Protein 5NSA (pdb70)

InterPro domains:
  IPR002157 Cobalamin (vitamin B12)-binding protein [PF01122] (4-323)
  IPR002157 Cobalamin (vitamin B12)-binding protein [PS00468] (192-205)
  IPR008930 Terpenoid cyclases/protein prenyltransferase alpha-alpha toroid [SSF48239] (93-279)
  IPR051588 Eukaryotic Cobalamin Transport [PTHR10559] (3-427)

Radius of gyration: 13.6 Å; Cα contacts (8 Å, |Δi|>4): 214; chains: 1; bounding box: 31×32×43 Å

Secondary structure (DSSP, 8-state):
----S-SEEEEEEEE-SSSS-EEEEEEEETT--HHHHHHHHHHHSS--EEEE--TTS-EEEEETTEE--TTEEEEEEETTTEE-SS-TTT--PPTT-EEEEEEEE-

Solvent-accessible surface area: 6621 Å² total; per-residue (Å²): 157,132,100,129,106,94,92,88,12,40,0,24,0,25,0,100,50,38,178,110,82,21,148,96,78,2,53,8,127,58,50,9,13,0,32,54,0,0,109,68,1,99,132,112,49,62,7,52,32,107,51,115,101,59,194,113,27,43,116,9,24,11,0,70,66,91,61,30,42,160,131,52,61,9,32,21,2,90,89,98,105,41,58,23,175,93,36,2,32,73,41,137,7,102,60,64,14,30,0,19,0,70,41,42,83,164

Nearest PDB structures (foldseek):
  7qbf-assembly1_A  TM=9.680E-01  e=1.603E-18  Homo sapiens
  5nrp-assembly1_A  TM=9.452E-01  e=7.374E-19  Homo sapiens
  7qbd-assembly1_A  TM=9.513E-01  e=6.065E-18  Homo sapiens
  7qbg-assembly1_A  TM=9.571E-01  e=1.116E-17  Homo sapiens
  7qbg-assembly2_C  TM=9.425E-01  e=1.838E-17  Homo sapiens

GO terms:
  GO:0005576 extracellular region (C, IDA)
  GO:0031419 cobalamin binding (F, IDA)
  GO:0015889 cobalamin transport (P, IDA)
  GO:0005576 extracellular region (C, EXP)
  GO:0005515 protein binding (F, IPI)
  G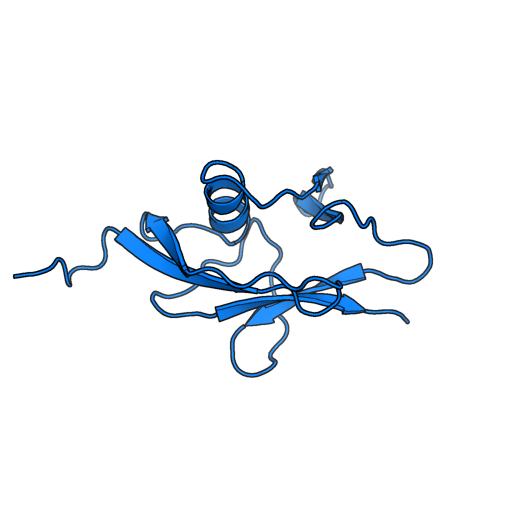O:0005576 extracellular region (C, TAS)
  GO:0015889 cobalamin transport (P, TAS)
  GO:0140355 cargo receptor ligand activity (F, EXP)
  GO:0043202 lysosomal lumen (C, TAS)
  GO:0005886 plasma membrane (C, TAS)

CATH classification: 2.170.130.30

Sequence (106 aa):
DHMMQTQQEIISVTLQVLSLLLPPYRQQSISVLAGSTVEDVLKKAHEELGGFTYETQASLSGPYLTSVMMGKAAGEREFWQLLRDPNNTPLLQGIADYRPKDGETIELRLVSSW

Structure (mmCIF, N/CA/C/O backbone):
data_5NSA
#
_entry.id   5NSA
#
_cell.length_a   61.721
_cell.length_b   62.298
_cell.length_c   33.762
_cell.angle_alpha   90.00
_cell.angle_beta   90.00
_cell.angle_gamma   90.00
#
_symmetry.space_group_name_H-M   'P 21 21 2'
#
loop_
_entity.id
_entity.type
_entity.pdbx_description
1 polymer Transcobalamin-2
2 non-polymer COBALAMIN
3 non-polymer 1-ethynyl-2,4-difluorobenzene
4 non-polymer 'CALCIUM ION'
5 water water
#
loop_
_atom_site.group_PDB
_atom_site.id
_atom_site.type_symbol
_atom_site.label_atom_id
_atom_site.label_alt_id
_atom_site.label_comp_id
_atom_site.label_asym_id
_atom_site.label_entity_id
_atom_site.label_seq_id
_atom_site.pdbx_PDB_ins_code
_atom_site.Cartn_x
_atom_site.Cartn_y
_atom_site.Cartn_z
_atom_site.occupancy
_atom_site.B_iso_or_equiv
_atom_site.auth_seq_id
_atom_site.auth_comp_id
_atom_site.auth_asym_id
_atom_site.auth_atom_id
_atom_site.pdbx_PDB_model_num
ATOM 1 N N . ASP A 1 3 ? 16.728 21.808 5.992 1.00 29.40 304 ASP A N 1
ATOM 2 C CA . ASP A 1 3 ? 16.018 22.899 5.322 1.00 30.46 304 ASP A CA 1
ATOM 3 C C . ASP A 1 3 ? 15.777 22.591 3.843 1.00 27.50 304 ASP A C 1
ATOM 4 O O . ASP A 1 3 ? 14.930 23.231 3.204 1.00 27.88 304 ASP A O 1
ATOM 7 N N . HIS A 1 4 ? 16.553 21.671 3.277 1.00 24.25 305 HIS A N 1
ATOM 8 C CA . HIS A 1 4 ? 16.348 21.279 1.907 1.00 21.62 305 HIS A CA 1
ATOM 9 C C . HIS A 1 4 ? 15.119 20.359 1.726 1.00 21.70 305 HIS A C 1
ATOM 10 O O . HIS A 1 4 ? 14.650 19.689 2.648 1.00 22.47 305 HIS A O 1
ATOM 22 N N A MET A 1 5 ? 14.579 20.365 0.508 0.75 21.36 306 MET A N 1
ATOM 23 N N B MET A 1 5 ? 14.646 20.290 0.487 0.25 22.40 306 MET A N 1
ATOM 24 C CA A MET A 1 5 ? 13.453 19.520 0.162 0.75 20.44 306 MET A CA 1
ATOM 25 C CA B MET A 1 5 ? 13.449 19.533 0.165 0.25 22.60 306 MET A CA 1
ATOM 26 C C A MET A 1 5 ? 13.897 18.081 0.333 0.75 20.76 306 MET A C 1
ATOM 27 C C B MET A 1 5 ? 13.790 18.052 0.223 0.25 22.83 306 MET A C 1
ATOM 28 O O A MET A 1 5 ? 14.886 17.655 -0.269 0.75 19.41 306 MET A O 1
ATOM 29 O O B MET A 1 5 ? 14.603 17.565 -0.569 0.25 23.53 306 MET A O 1
ATOM 56 N N . GLN A 1 6 ? 13.149 17.341 1.140 1.00 21.85 307 GLN A N 1
ATOM 57 C CA . GLN A 1 6 ? 13.421 15.929 1.344 1.00 20.96 307 GLN A CA 1
ATOM 58 C C . GLN A 1 6 ? 12.191 15.086 1.030 1.00 23.42 307 GLN A C 1
ATOM 59 O O . GLN A 1 6 ? 12.214 13.879 1.215 1.00 25.22 307 GLN A O 1
ATOM 74 N N . THR A 1 7 ? 11.136 15.725 0.535 1.00 23.18 308 THR A N 1
ATOM 75 C CA . THR A 1 7 ? 9.881 15.068 0.209 1.00 24.25 308 THR A CA 1
ATOM 76 C C . THR A 1 7 ? 9.833 14.620 -1.249 1.00 24.59 308 THR A C 1
ATOM 77 O O . THR A 1 7 ? 8.816 14.076 -1.700 1.00 23.69 308 THR A O 1
ATOM 88 N N A GLN A 1 8 ? 10.945 14.768 -1.929 1.00 23.34 309 GLN A N 1
ATOM 89 N N B GLN A 1 8 ? 11.045 14.768 -1.929 0.00 25.79 309 GLN A N 1
ATOM 90 C CA A GLN A 1 8 ? 11.115 14.196 -3.247 1.00 25.07 309 GLN A CA 1
ATOM 91 C CA B GLN A 1 8 ? 11.215 14.196 -3.247 0.00 26.52 309 GLN A CA 1
ATOM 92 C C A GLN A 1 8 ? 10.183 14.609 -4.386 1.00 22.77 309 GLN A C 1
ATOM 93 C C B GLN A 1 8 ? 10.283 14.609 -4.386 0.00 23.88 309 GLN A C 1
ATOM 94 O O A GLN A 1 8 ? 9.981 13.849 -5.307 1.00 24.20 309 GLN A O 1
ATOM 95 O O B GLN A 1 8 ? 10.081 13.849 -5.307 0.00 24.09 309 GLN A O 1
ATOM 122 N N . GLU A 1 9 ? 9.618 15.808 -4.323 1.00 20.86 310 GLU A N 1
ATOM 123 C CA . GLU A 1 9 ? 8.907 16.337 -5.493 1.00 18.78 310 GLU A CA 1
ATOM 124 C C . GLU A 1 9 ? 9.846 16.543 -6.668 1.00 16.79 310 GLU A C 1
ATOM 125 O O . GLU A 1 9 ? 9.430 16.453 -7.826 1.00 17.37 310 GLU A O 1
ATOM 137 N N . ILE A 1 10 ? 11.091 16.893 -6.378 1.00 15.24 311 ILE A N 1
ATOM 138 C CA . ILE A 1 10 ? 12.180 16.931 -7.342 1.00 15.16 311 ILE A CA 1
ATOM 139 C C . ILE A 1 10 ? 13.158 15.854 -6.898 1.00 15.68 311 ILE A C 1
ATOM 140 O O . ILE A 1 10 ? 13.514 15.782 -5.709 1.00 16.43 311 ILE A O 1
ATOM 156 N N . ILE A 1 11 ? 13.592 15.026 -7.844 1.00 14.66 312 ILE A N 1
ATOM 157 C CA . ILE A 1 11 ? 14.567 13.978 -7.585 1.00 15.54 312 ILE A CA 1
ATOM 158 C C . ILE A 1 11 ? 15.791 14.230 -8.462 1.00 15.91 312 ILE A C 1
ATOM 159 O O . ILE A 1 11 ? 15.750 15.009 -9.405 1.00 16.92 312 ILE A O 1
ATOM 175 N N . SER A 1 12 ? 16.882 13.529 -8.159 1.00 16.62 313 SER A N 1
ATOM 176 C CA . SER A 1 12 ? 18.086 13.649 -8.960 1.00 17.46 313 SER A CA 1
ATOM 177 C C . SER A 1 12 ? 18.554 12.262 -9.358 1.00 16.41 313 SER A C 1
ATOM 178 O O . SER A 1 12 ? 18.569 11.345 -8.528 1.00 17.69 313 SER A O 1
ATOM 186 N N . VAL A 1 13 ? 18.903 12.129 -10.632 1.00 14.97 314 VAL A N 1
ATOM 187 C CA . VAL A 1 13 ? 19.335 10.883 -11.261 1.00 16.30 314 VAL A CA 1
ATOM 188 C C . VAL A 1 13 ? 20.649 11.183 -11.972 1.00 15.49 314 VAL A C 1
ATOM 189 O O . VAL A 1 13 ? 20.725 12.141 -12.744 1.00 16.16 314 VAL A O 1
ATOM 202 N N . THR A 1 14 ? 21.685 10.394 -11.697 1.00 13.39 315 THR A N 1
ATOM 203 C CA . THR A 1 14 ? 22.945 10.557 -12.398 1.00 13.93 315 THR A CA 1
ATOM 204 C C . THR A 1 14 ? 22.839 9.824 -13.726 1.00 13.76 315 THR A C 1
ATOM 205 O O . THR A 1 14 ? 22.474 8.649 -13.762 1.00 15.53 315 THR A O 1
ATOM 216 N N . LEU A 1 15 ? 23.153 10.519 -14.806 1.00 12.48 316 LEU A N 1
ATOM 217 C CA . LEU A 1 15 ? 23.174 9.968 -16.152 1.00 12.05 316 LEU A CA 1
ATOM 218 C C . LEU A 1 15 ? 24.628 9.855 -16.592 1.00 11.97 316 LEU A C 1
ATOM 219 O O . LEU A 1 15 ? 25.386 10.829 -16.506 1.00 12.81 316 LEU A O 1
ATOM 235 N N . GLN A 1 16 ? 25.020 8.678 -17.071 1.00 12.31 317 GLN A N 1
ATOM 236 C CA . GLN A 1 16 ? 26.405 8.473 -17.471 1.00 12.72 317 GLN A CA 1
ATOM 237 C C . GLN A 1 16 ? 26.498 7.693 -18.776 1.00 11.05 317 GLN A C 1
ATOM 238 O O . GLN A 1 16 ? 25.719 6.772 -19.037 1.00 12.60 317 GLN A O 1
ATOM 252 N N . VAL A 1 17 ? 27.486 8.062 -19.586 1.00 12.36 318 VAL A N 1
ATOM 253 C CA . VAL A 1 17 ? 27.808 7.385 -20.834 1.00 11.76 318 VAL A CA 1
ATOM 254 C C . VAL A 1 17 ? 29.310 7.213 -20.852 1.00 12.61 318 VAL A C 1
ATOM 255 O O . VAL A 1 17 ? 30.045 8.193 -20.943 1.00 13.92 318 VAL A O 1
ATOM 268 N N . LEU A 1 18 ? 29.768 5.974 -20.753 1.00 13.06 319 LEU A N 1
ATOM 269 C CA . LEU A 1 18 ? 31.188 5.657 -20.699 1.00 14.00 319 LEU A CA 1
ATOM 270 C C . LEU A 1 18 ? 31.699 5.016 -21.983 1.00 12.86 319 LEU A C 1
ATOM 271 O O . LEU A 1 18 ? 32.911 4.786 -22.110 1.00 14.12 319 LEU A O 1
ATOM 287 N N . SER A 1 19 ? 30.822 4.758 -22.940 1.00 14.04 320 SER A N 1
ATOM 288 C CA . SER A 1 19 ? 31.195 4.125 -24.200 1.00 13.57 320 SER A CA 1
ATOM 289 C C . SER A 1 19 ? 31.815 5.106 -25.185 1.00 12.83 320 SER A C 1
ATOM 290 O O . SER A 1 19 ? 32.178 4.705 -26.299 1.00 14.07 320 SER A O 1
ATOM 298 N N . LEU A 1 20 ? 31.891 6.385 -24.829 1.00 13.63 321 LEU A N 1
ATOM 299 C CA . LEU A 1 20 ? 32.379 7.416 -25.721 1.00 15.83 321 LEU A CA 1
ATOM 300 C C . LEU A 1 20 ? 33.540 8.125 -25.052 1.00 15.93 321 LEU A C 1
ATOM 301 O O . LEU A 1 20 ? 33.606 8.226 -23.815 1.00 16.07 321 LEU A O 1
ATOM 317 N N A LEU A 1 21 ? 34.418 8.642 -25.898 0.31 16.87 322 LEU A N 1
ATOM 318 N N B LEU A 1 21 ? 34.492 8.565 -25.865 0.69 15.91 322 LEU A N 1
ATOM 319 C CA A LEU A 1 21 ? 35.567 9.445 -25.502 0.31 17.95 322 LEU A CA 1
ATOM 320 C CA B LEU A 1 21 ? 35.536 9.452 -25.390 0.69 15.99 322 LEU A CA 1
ATOM 321 C C A LEU A 1 21 ? 35.338 10.817 -26.116 0.31 18.72 322 LEU A C 1
ATOM 322 C C B LEU A 1 21 ? 35.300 10.784 -26.074 0.69 17.93 322 LEU A C 1
ATOM 323 O O A LEU A 1 21 ? 35.439 10.958 -27.350 0.31 19.37 322 LEU A O 1
ATOM 324 O O B LEU A 1 21 ? 35.334 10.845 -27.312 0.69 19.12 322 LEU A O 1
ATOM 355 N N . PRO A 1 22 ? 35.033 11.863 -25.332 1.00 18.95 323 PRO A N 1
ATOM 356 C CA . PRO A 1 22 ? 35.011 11.940 -23.865 1.00 18.75 323 PRO A CA 1
ATOM 357 C C . PRO A 1 22 ? 33.758 11.347 -23.257 1.00 17.91 323 PRO A C 1
ATOM 358 O O . PRO A 1 22 ? 32.704 11.374 -23.887 1.00 18.11 323 PRO A O 1
ATOM 369 N N . PRO A 1 23 ? 33.850 10.848 -22.033 1.00 17.31 324 PRO A N 1
ATOM 370 C CA . PRO A 1 23 ? 32.656 10.310 -21.374 1.00 16.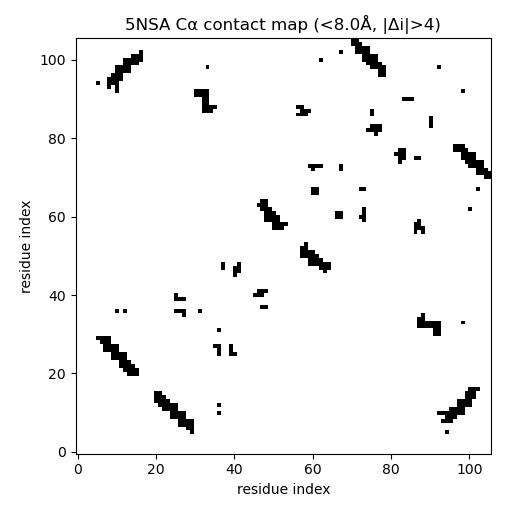93 324 PRO A CA 1
ATOM 371 C C . PRO A 1 23 ? 31.773 11.429 -20.834 1.00 16.57 324 PRO A C 1
ATOM 372 O O . PRO A 1 23 ? 32.162 12.596 -20.749 1.00 19.62 324 PRO A O 1
ATOM 383 N N . TYR A 1 24 ? 30.560 11.051 -20.462 1.00 14.50 325 TYR A N 1
ATOM 384 C CA . TYR A 1 24 ? 29.583 11.973 -19.908 1.00 14.34 325 TYR A CA 1
ATOM 385 C C . TYR A 1 24 ? 29.138 11.455 -18.554 1.00 13.67 325 TYR A C 1
ATOM 386 O O . TYR A 1 24 ? 28.852 10.264 -18.410 1.00 13.42 325 TYR A O 1
ATOM 404 N N . ARG A 1 25 ? 29.083 12.336 -17.559 1.00 14.32 326 ARG A N 1
ATOM 405 C CA . ARG A 1 25 ? 28.479 11.979 -16.277 1.00 14.31 326 ARG A CA 1
ATOM 406 C C . ARG A 1 25 ? 27.956 13.250 -15.621 1.00 14.48 326 ARG A C 1
ATOM 407 O O . ARG A 1 25 ? 28.720 14.186 -15.397 1.00 17.02 326 ARG A O 1
ATOM 428 N N A GLN A 1 26 ? 26.652 13.302 -15.359 0.54 14.86 327 GLN A N 1
ATOM 429 N N B GLN A 1 26 ? 26.671 13.279 -15.328 0.46 14.65 327 GLN A N 1
ATOM 430 C CA A GLN A 1 26 ? 26.031 14.488 -14.785 0.54 15.25 327 GLN A CA 1
ATOM 431 C CA B GLN A 1 26 ? 26.061 14.453 -14.735 0.46 14.68 327 GLN A CA 1
ATOM 432 C C A GLN A 1 26 ? 24.871 14.070 -13.895 0.54 15.20 327 GLN A C 1
ATOM 433 C C B GLN A 1 26 ? 24.847 14.102 -13.912 0.46 14.37 327 GLN A C 1
ATOM 434 O O A GLN A 1 26 ? 24.180 13.095 -14.178 0.54 15.36 327 GLN A O 1
ATOM 435 O O B GLN A 1 26 ? 24.107 13.212 -14.251 0.46 13.41 327 GLN A O 1
ATOM 462 N N . SER A 1 27 ? 24.662 14.817 -12.818 1.00 16.50 328 SER A N 1
ATOM 463 C CA . SER A 1 27 ? 23.482 14.652 -11.983 1.00 17.16 328 SER A CA 1
ATOM 464 C C . SER A 1 27 ? 22.366 15.507 -12.558 1.00 17.69 328 SER A C 1
ATOM 465 O O . SER A 1 27 ? 22.516 16.721 -12.692 1.00 21.83 328 SER A O 1
ATOM 474 N N . ILE A 1 28 ? 21.254 14.869 -12.894 1.00 15.31 329 ILE A N 1
ATOM 475 C CA . ILE A 1 28 ? 20.131 15.493 -13.579 1.00 15.46 329 ILE A CA 1
ATOM 476 C C . ILE A 1 28 ? 18.937 15.524 -12.624 1.00 15.66 329 ILE A C 1
ATOM 477 O O . ILE A 1 28 ? 18.430 14.474 -12.227 1.00 16.05 329 ILE A O 1
ATOM 493 N N . SER A 1 29 ? 18.452 16.716 -12.292 1.00 16.93 330 SER A N 1
ATOM 494 C CA . SER A 1 29 ? 17.265 16.855 -11.459 1.00 16.25 330 SER A CA 1
ATOM 495 C C . SER A 1 29 ? 16.003 16.945 -12.315 1.00 15.91 330 SER A C 1
ATOM 496 O O . SER A 1 29 ? 15.957 17.683 -13.302 1.00 16.34 330 SER A O 1
ATOM 504 N N . VAL A 1 30 ? 14.986 16.177 -11.940 1.00 15.73 331 VAL A N 1
ATOM 505 C CA . VAL A 1 30 ? 13.729 16.079 -12.664 1.00 16.20 331 VAL A CA 1
ATOM 506 C C . VAL A 1 30 ? 12.586 15.936 -11.663 1.00 15.73 331 VAL A C 1
ATOM 507 O O . VAL A 1 30 ? 12.787 15.650 -10.485 1.00 15.25 331 VAL A O 1
ATOM 520 N N . LEU A 1 31 ? 11.367 16.072 -12.161 1.00 16.67 332 LEU A N 1
ATOM 521 C CA . LEU A 1 31 ? 10.214 15.897 -11.289 1.00 16.79 332 LEU A CA 1
ATOM 522 C C . LE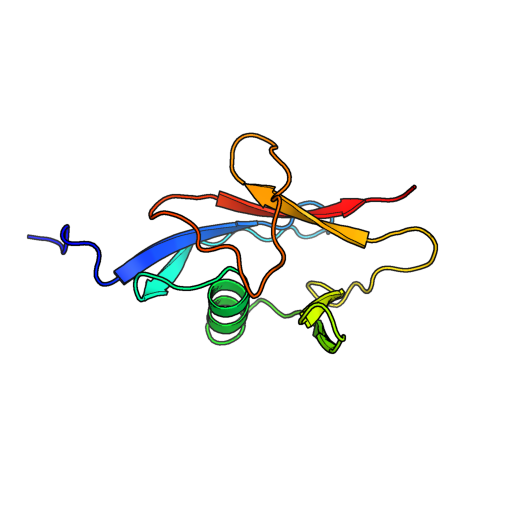U A 1 31 ? 10.069 14.433 -10.886 1.00 16.73 332 LEU A C 1
ATOM 523 O O . LEU A 1 31 ? 10.410 13.526 -11.647 1.00 16.74 332 LEU A O 1
ATOM 539 N N . ALA A 1 32 ? 9.524 14.210 -9.681 1.00 17.51 333 ALA A N 1
ATOM 540 C CA . ALA A 1 32 ? 9.175 12.861 -9.248 1.00 18.44 333 ALA A CA 1
ATOM 541 C C . ALA A 1 32 ? 8.365 12.159 -10.325 1.00 19.17 333 ALA A C 1
ATOM 542 O O . ALA A 1 32 ? 7.548 12.780 -11.022 1.00 19.26 333 ALA A O 1
ATOM 549 N N . GLY A 1 33 ? 8.577 10.843 -10.434 1.00 18.28 334 GLY A N 1
ATOM 550 C CA . GLY A 1 33 ? 7.836 10.029 -11.366 1.00 18.93 334 GLY A CA 1
ATOM 551 C C . GLY A 1 33 ? 8.317 10.131 -12.795 1.00 18.13 334 GLY A C 1
ATOM 552 O O . GLY A 1 33 ? 7.688 9.544 -13.687 1.00 20.24 334 GLY A O 1
ATOM 556 N N . SER A 1 34 ? 9.404 10.870 -13.045 1.00 16.72 335 SER A N 1
ATOM 557 C CA . SER A 1 34 ? 9.960 10.992 -14.386 1.00 15.87 335 SER A CA 1
ATOM 558 C C . SER A 1 34 ? 10.462 9.647 -14.900 1.00 15.04 335 SER A C 1
ATOM 559 O O . SER A 1 34 ? 10.960 8.806 -14.141 1.00 15.42 335 SER A O 1
ATOM 567 N N . THR A 1 35 ? 10.384 9.486 -16.214 1.00 14.46 336 THR A N 1
ATOM 568 C CA . THR A 1 35 ? 10.944 8.326 -16.883 1.00 13.62 336 THR A CA 1
ATOM 569 C C . THR A 1 35 ? 12.397 8.595 -17.258 1.00 13.12 336 THR A C 1
ATOM 570 O O . THR A 1 35 ? 12.886 9.727 -17.207 1.00 13.64 336 THR A O 1
ATOM 581 N N . VAL A 1 36 ? 13.081 7.539 -17.696 1.00 12.94 337 VAL A N 1
ATOM 582 C CA . VAL A 1 36 ? 14.422 7.715 -18.264 1.00 13.39 337 VAL A CA 1
ATOM 583 C C . VAL A 1 36 ? 14.390 8.707 -19.414 1.00 12.93 337 VAL A C 1
ATOM 584 O O . VAL A 1 36 ? 15.268 9.573 -19.533 1.00 13.15 337 VAL A O 1
ATOM 597 N N . GLU A 1 37 ? 13.365 8.622 -20.264 1.00 13.18 338 GLU A N 1
ATOM 598 C CA . GLU A 1 37 ? 13.267 9.566 -21.370 1.00 13.77 338 GLU A CA 1
ATOM 599 C C . GLU A 1 37 ? 13.172 11.003 -20.856 1.00 14.05 338 GLU A C 1
ATOM 600 O O . GLU A 1 37 ? 13.768 11.911 -21.449 1.00 14.18 338 GLU A O 1
ATOM 612 N N . ASP A 1 38 ? 12.422 11.232 -19.761 1.00 14.57 339 ASP A N 1
ATOM 613 C CA . ASP A 1 38 ? 12.379 12.571 -19.163 1.00 14.52 339 ASP A CA 1
ATOM 614 C C . ASP A 1 38 ? 13.769 13.022 -18.711 1.00 13.57 339 ASP A C 1
ATOM 615 O O . ASP A 1 38 ? 14.109 14.203 -18.805 1.00 13.99 339 ASP A O 1
ATOM 624 N N . VAL A 1 39 ? 14.569 12.102 -18.177 1.00 14.01 340 VAL A N 1
ATOM 625 C CA . VAL A 1 39 ? 15.943 12.422 -17.787 1.00 13.19 340 VAL A CA 1
ATOM 626 C C . VAL A 1 39 ? 16.771 12.818 -19.002 1.00 12.44 340 VAL A C 1
ATOM 627 O O . VAL A 1 39 ? 17.515 13.811 -18.972 1.00 12.60 340 VAL A O 1
ATOM 640 N N . LEU A 1 40 ? 16.639 12.066 -20.094 1.00 12.80 341 LEU A N 1
ATOM 641 C CA . LEU A 1 40 ? 17.363 12.412 -21.316 1.00 12.72 341 LEU A CA 1
ATOM 642 C C . LEU A 1 40 ? 16.940 13.783 -21.832 1.00 12.85 341 LEU A C 1
ATOM 643 O O . LEU A 1 40 ? 17.782 14.580 -22.260 1.00 13.72 341 LEU A O 1
ATOM 659 N N . LYS A 1 41 ? 15.640 14.074 -21.800 1.00 13.59 342 LYS A N 1
ATOM 660 C CA . LYS A 1 41 ? 15.144 15.368 -22.254 1.00 14.23 342 LYS A CA 1
ATOM 661 C C . LYS A 1 41 ? 15.730 16.488 -21.410 1.00 13.54 342 LYS A C 1
ATOM 662 O O . LYS A 1 41 ? 16.158 17.523 -21.928 1.00 14.93 342 LYS A O 1
ATOM 681 N N . LYS A 1 42 ? 15.737 16.307 -20.090 1.00 13.61 343 LYS A N 1
ATOM 682 C CA . LYS A 1 42 ? 16.295 17.330 -19.210 1.00 13.90 343 LYS A CA 1
ATOM 683 C C . LYS A 1 42 ? 17.777 17.518 -19.456 1.00 13.98 343 LYS A C 1
ATOM 684 O O . LYS A 1 42 ? 18.258 18.653 -19.545 1.00 14.38 343 LYS A O 1
ATOM 703 N N . ALA A 1 43 ? 18.517 16.419 -19.582 1.00 14.21 344 ALA A N 1
ATOM 704 C CA . ALA A 1 43 ? 19.946 16.538 -19.839 1.00 14.37 344 ALA A CA 1
ATOM 705 C C . ALA A 1 43 ? 20.200 17.319 -21.123 1.00 14.47 344 ALA A C 1
ATOM 706 O O . ALA A 1 43 ? 21.142 18.122 -21.210 1.00 15.07 344 ALA A O 1
ATOM 713 N N . HIS A 1 44 ? 19.385 17.092 -22.145 1.00 13.73 345 HIS A N 1
ATOM 714 C CA . HIS A 1 44 ? 19.550 17.864 -23.373 1.00 14.89 345 HIS A CA 1
ATOM 715 C C . HIS A 1 44 ? 19.213 19.333 -23.156 1.00 16.08 345 HIS A C 1
ATOM 716 O O . HIS A 1 44 ? 19.956 20.208 -23.602 1.00 17.65 345 HIS A O 1
ATOM 730 N N A GLU A 1 45 ? 18.125 19.601 -22.448 0.50 14.99 346 GLU A N 1
ATOM 731 N N B GLU A 1 45 ? 18.225 19.601 -22.448 0.50 16.58 346 GLU A N 1
ATOM 732 C CA A GLU A 1 45 ? 17.700 20.981 -22.151 0.50 16.30 346 GLU A CA 1
ATOM 733 C CA B GLU A 1 45 ? 17.800 20.981 -22.151 0.50 18.02 346 GLU A CA 1
ATOM 734 C C A GLU A 1 45 ? 18.768 21.752 -21.376 0.50 17.29 346 GLU A C 1
ATOM 735 C C B GLU A 1 45 ? 18.868 21.752 -21.376 0.50 18.33 346 GLU A C 1
ATOM 736 O O A GLU A 1 45 ? 18.949 22.941 -21.586 0.50 18.28 346 GLU A O 1
ATOM 737 O O B GLU A 1 45 ? 19.049 22.941 -21.586 0.50 19.51 346 GLU A O 1
ATOM 748 N N . LEU A 1 46 ? 19.470 21.080 -20.476 1.00 16.68 347 LEU A N 1
ATOM 749 C CA . LEU A 1 46 ? 20.489 21.727 -19.651 1.00 18.29 347 LEU A CA 1
ATOM 750 C C . LEU A 1 46 ? 21.742 22.076 -20.430 1.00 19.33 347 LEU A C 1
ATOM 751 O O . LEU A 1 46 ? 22.516 22.937 -19.988 1.00 21.20 347 LEU A O 1
ATOM 767 N N . GLY A 1 47 ? 21.956 21.440 -21.574 1.00 19.04 348 GLY A N 1
ATOM 768 C CA . GLY A 1 47 ? 23.145 21.662 -22.369 1.00 19.99 348 GLY A CA 1
ATOM 769 C C . GLY A 1 47 ? 24.184 20.581 -22.175 1.00 20.14 348 GLY A C 1
ATOM 770 O O . GLY A 1 47 ? 24.389 20.101 -21.057 1.00 20.65 348 GLY A O 1
ATOM 774 N N . GLY A 1 48 ? 24.844 20.194 -23.262 1.00 19.98 349 GLY A N 1
ATOM 775 C CA . GLY A 1 48 ? 25.958 19.266 -23.204 1.00 19.07 349 GLY A CA 1
ATOM 776 C C . GLY A 1 48 ? 25.608 17.807 -23.368 1.00 17.74 349 GLY A C 1
ATOM 777 O O . GLY A 1 48 ? 26.468 16.956 -23.143 1.00 19.03 349 GLY A O 1
ATOM 781 N N . PHE A 1 49 ? 24.384 17.496 -23.747 1.00 15.83 350 PHE A N 1
ATOM 782 C CA . PHE A 1 49 ? 23.947 16.129 -23.981 1.00 14.80 350 PHE A CA 1
ATOM 783 C C . PHE A 1 49 ? 22.963 16.126 -25.132 1.00 14.60 350 PHE A C 1
ATOM 784 O O . PHE A 1 49 ? 22.130 17.017 -25.230 1.00 15.85 350 PHE A O 1
ATOM 801 N N . THR A 1 50 ? 23.043 15.107 -25.980 1.00 14.50 351 THR A N 1
ATOM 802 C CA . THR A 1 50 ? 22.052 14.926 -27.016 1.00 14.95 351 THR A CA 1
ATOM 803 C C . THR A 1 50 ? 21.874 13.426 -27.228 1.00 14.38 351 THR A C 1
ATOM 804 O O . THR A 1 50 ? 22.695 12.617 -26.794 1.00 14.14 351 THR A O 1
ATOM 815 N N . TYR A 1 51 ? 20.772 13.083 -27.884 1.00 13.45 352 TYR A N 1
ATOM 816 C CA . TYR A 1 51 ? 20.376 11.704 -28.110 1.00 14.20 352 TYR A CA 1
ATOM 817 C C . TYR A 1 51 ? 19.309 11.735 -29.200 1.00 15.39 352 TYR A C 1
ATOM 818 O O . TYR A 1 51 ? 18.782 12.795 -29.540 1.00 17.09 352 TYR A O 1
ATOM 837 N N . GLU A 1 52 ? 19.005 10.570 -29.764 1.00 16.42 353 GLU A N 1
ATOM 838 C CA . GLU A 1 52 ? 17.881 10.437 -30.683 1.00 18.18 353 GLU A CA 1
ATOM 839 C C . GLU A 1 52 ? 17.151 9.126 -30.424 1.00 17.06 353 GLU A C 1
ATOM 840 O O . GLU A 1 52 ? 17.728 8.146 -29.939 1.00 15.63 353 GLU A O 1
ATOM 852 N N . THR A 1 53 ? 15.860 9.127 -30.748 1.00 19.10 354 THR A N 1
ATOM 853 C CA . THR A 1 53 ? 15.021 7.944 -30.632 1.00 20.38 354 THR A CA 1
ATOM 854 C C . THR A 1 53 ? 14.261 7.710 -31.932 1.00 22.00 354 THR A C 1
ATOM 855 O O . THR A 1 53 ? 14.149 8.596 -32.792 1.00 23.38 354 THR A O 1
ATOM 866 N N . GLN A 1 54 ? 13.714 6.500 -32.052 1.00 21.87 355 GLN A N 1
ATOM 867 C CA . GLN A 1 54 ? 12.853 6.118 -33.165 1.00 23.33 355 GLN A CA 1
ATOM 868 C C . GLN A 1 54 ? 11.558 5.574 -32.581 1.00 20.78 355 GLN A C 1
ATOM 869 O O . GLN A 1 54 ? 11.592 4.753 -31.659 1.00 20.34 355 GLN A O 1
ATOM 883 N N . ALA A 1 55 ? 10.428 6.016 -33.119 1.00 22.02 356 ALA A N 1
ATOM 884 C CA . ALA A 1 55 ? 9.139 5.532 -32.657 1.00 22.21 356 ALA A CA 1
ATOM 885 C C . ALA A 1 55 ? 8.959 4.071 -33.044 1.00 23.25 356 ALA A C 1
ATOM 886 O O . ALA A 1 55 ? 9.486 3.601 -34.054 1.00 25.39 356 ALA A O 1
ATOM 893 N N . SER A 1 56 ? 8.179 3.356 -32.251 1.00 24.12 357 SER A N 1
ATOM 894 C CA . SER A 1 56 ? 7.844 1.981 -32.590 1.00 24.54 357 SER A CA 1
ATOM 895 C C . SER A 1 56 ? 6.542 1.631 -31.902 1.00 26.83 357 SER A C 1
ATOM 896 O O . SER A 1 56 ? 6.066 2.355 -31.028 1.00 27.80 357 SER A O 1
ATOM 904 N N . LEU A 1 57 ? 5.994 0.479 -32.287 1.00 29.33 358 LEU A N 1
ATOM 905 C CA . LEU A 1 57 ? 4.805 -0.049 -31.632 1.00 32.10 358 LEU A CA 1
ATOM 906 C C . LEU A 1 57 ? 5.064 -0.418 -30.178 1.00 32.53 358 LEU A C 1
ATOM 907 O O . LEU A 1 57 ? 4.107 -0.565 -29.410 1.00 34.96 358 LEU A O 1
ATOM 923 N N . SER A 1 58 ? 6.327 -0.586 -29.785 1.00 30.38 359 SER A N 1
ATOM 924 C CA . SER A 1 58 ? 6.672 -0.890 -28.409 1.00 29.05 359 SER A CA 1
ATOM 925 C C . SER A 1 58 ? 7.079 0.352 -27.623 1.00 26.54 359 SER A C 1
ATOM 926 O O . SER A 1 58 ? 7.481 0.224 -26.464 1.00 27.52 359 SER A O 1
ATOM 934 N N . GLY A 1 59 ? 6.978 1.549 -28.220 1.00 23.29 360 GLY A N 1
ATOM 935 C CA . GLY A 1 59 ? 7.398 2.782 -27.578 1.00 21.32 360 GLY A CA 1
ATOM 936 C C . GLY A 1 59 ? 8.705 3.288 -28.169 1.00 18.86 360 GLY A C 1
ATOM 937 O O . GLY A 1 59 ? 9.241 2.706 -29.110 1.00 18.77 360 GLY A O 1
ATOM 941 N N . PRO A 1 60 ? 9.242 4.393 -27.661 1.00 18.80 361 PRO A N 1
ATOM 942 C CA . PRO A 1 60 ? 10.479 4.919 -28.254 1.00 18.10 361 PRO A CA 1
ATOM 943 C C . PRO A 1 60 ? 11.675 4.027 -27.981 1.00 16.16 361 PRO A C 1
ATOM 944 O O . PRO A 1 60 ? 11.883 3.550 -26.861 1.00 15.74 361 PRO A O 1
ATOM 955 N N . TYR A 1 61 ? 12.468 3.836 -29.031 1.00 15.90 362 TYR A N 1
ATOM 956 C CA . TYR A 1 61 ? 13.691 3.050 -29.002 1.00 14.70 362 TYR A CA 1
ATOM 957 C C . TYR A 1 61 ? 14.872 4.006 -29.139 1.00 15.16 362 TYR A C 1
ATOM 958 O O . TYR A 1 61 ? 14.908 4.831 -30.056 1.00 17.10 362 TYR A O 1
ATOM 976 N N . LEU A 1 62 ? 15.820 3.913 -28.217 1.00 13.41 363 LEU A N 1
ATOM 977 C CA . LEU A 1 62 ? 16.977 4.807 -28.207 1.00 13.21 363 LEU A CA 1
ATOM 978 C C . LEU A 1 62 ? 17.963 4.358 -29.282 1.00 14.48 363 LEU A C 1
ATOM 979 O O . LEU A 1 62 ? 18.470 3.242 -29.215 1.00 14.47 363 LEU A O 1
ATOM 995 N N . THR A 1 63 ? 18.249 5.227 -30.257 1.00 15.03 364 THR A N 1
ATOM 996 C CA . THR A 1 63 ? 19.078 4.880 -31.405 1.00 16.74 364 THR A CA 1
ATOM 997 C C . THR A 1 63 ? 20.446 5.544 -31.395 1.00 15.97 364 THR A C 1
ATOM 998 O O . THR A 1 63 ? 21.374 5.042 -32.037 1.00 17.19 364 THR A O 1
ATOM 1009 N N . SER A 1 64 ? 20.584 6.668 -30.717 1.00 14.83 365 SER A N 1
ATOM 1010 C CA . SER A 1 64 ? 21.801 7.450 -30.799 1.00 14.88 365 SER A CA 1
ATOM 1011 C C . SER A 1 64 ? 21.980 8.211 -29.502 1.00 13.86 365 SER A C 1
ATOM 1012 O O . SER A 1 64 ? 21.006 8.668 -28.897 1.00 13.67 365 SER A O 1
ATOM 1020 N N . VAL A 1 65 ? 23.233 8.309 -29.087 1.00 13.14 366 VAL A N 1
ATOM 1021 C CA . VAL A 1 65 ? 23.613 8.999 -27.861 1.00 12.38 366 VAL A CA 1
ATOM 1022 C C . VAL A 1 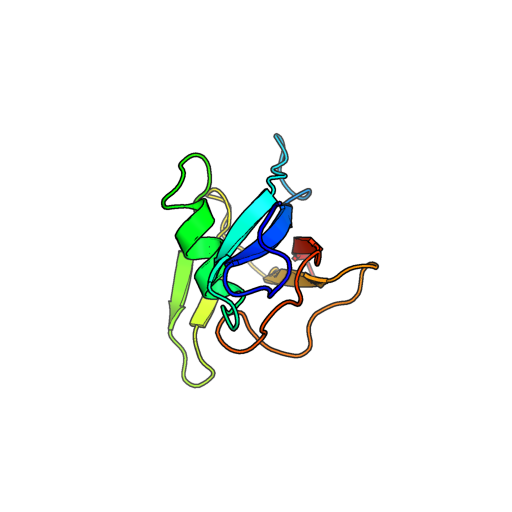65 ? 24.851 9.832 -28.153 1.00 13.27 366 VAL A C 1
ATOM 1023 O O . VAL A 1 65 ? 25.842 9.308 -28.673 1.00 14.21 366 VAL A O 1
ATOM 1036 N N A MET A 1 66 ? 24.789 11.134 -27.843 0.46 13.48 367 MET A N 1
ATOM 1037 N N B MET A 1 66 ? 24.783 11.130 -27.829 0.54 13.33 367 MET A N 1
ATOM 1038 C CA A MET A 1 66 ? 25.927 12.044 -28.005 0.46 15.02 367 MET A CA 1
ATOM 1039 C CA B MET A 1 66 ? 25.902 12.047 -28.017 0.54 14.72 367 MET A CA 1
ATOM 1040 C C A MET A 1 66 ? 26.465 12.058 -29.435 0.46 15.40 367 MET A C 1
ATOM 1041 C C B MET A 1 66 ? 26.485 11.924 -29.424 0.54 15.04 367 MET A C 1
ATOM 1042 O O A MET A 1 66 ? 27.652 12.316 -29.662 0.46 17.00 367 MET A O 1
ATOM 1043 O O B MET A 1 66 ? 27.701 11.928 -29.624 0.54 16.48 367 MET A O 1
ATOM 1070 N N . GLY A 1 67 ? 25.594 11.805 -30.412 1.00 16.02 368 GLY A N 1
ATOM 1071 C CA . GLY A 1 67 ? 25.978 11.776 -31.810 1.00 16.26 368 GLY A CA 1
ATOM 1072 C C . GLY A 1 67 ? 26.429 10.438 -32.343 1.00 16.57 368 GLY A C 1
ATOM 1073 O O . GLY A 1 67 ? 26.762 10.338 -33.536 1.00 18.80 368 GLY A O 1
ATOM 1078 N N . LYS A 1 68 ? 26.474 9.415 -31.507 1.00 15.98 369 LYS A N 1
ATOM 1079 C CA . LYS A 1 68 ? 26.903 8.086 -31.910 1.00 16.39 369 LYS A CA 1
ATOM 1080 C C . LYS A 1 68 ? 25.675 7.207 -32.064 1.00 15.51 369 LYS A C 1
ATOM 1081 O O . LYS A 1 68 ? 25.071 6.803 -31.067 1.00 15.09 369 LYS A O 1
ATOM 1100 N N . ALA A 1 69 ? 25.333 6.885 -33.314 1.00 17.96 370 ALA A N 1
ATOM 1101 C CA . ALA A 1 69 ? 24.196 6.017 -33.587 1.00 19.28 370 ALA A CA 1
ATOM 1102 C C . ALA A 1 69 ? 24.622 4.557 -33.554 1.00 19.88 370 ALA A C 1
ATOM 1103 O O . ALA A 1 69 ? 25.692 4.196 -34.046 1.00 23.18 370 ALA A O 1
ATOM 1110 N N . ALA A 1 70 ? 23.777 3.712 -32.967 1.00 20.24 371 ALA A N 1
ATOM 1111 C CA . ALA A 1 70 ? 24.030 2.277 -32.995 1.00 21.38 371 ALA A CA 1
ATOM 1112 C C . ALA A 1 70 ? 23.977 1.775 -34.431 1.00 25.19 371 ALA A C 1
ATOM 1113 O O . ALA A 1 70 ? 23.070 2.125 -35.190 1.00 26.89 371 ALA A O 1
ATOM 1120 N N . GLY A 1 71 ? 24.959 0.969 -34.807 1.00 26.62 372 GLY A N 1
ATOM 1121 C CA . GLY A 1 71 ? 25.019 0.353 -36.114 1.00 28.07 372 GLY A CA 1
ATOM 1122 C C . GLY A 1 71 ? 24.622 -1.106 -36.085 1.00 29.22 372 GLY A C 1
ATOM 1123 O O . GLY A 1 71 ? 23.873 -1.556 -35.210 1.00 28.96 372 GLY A O 1
ATOM 1127 N N . GLU A 1 72 ? 25.143 -1.855 -37.059 1.00 30.66 373 GLU A N 1
ATOM 1128 C CA . GLU A 1 72 ? 24.773 -3.251 -37.228 1.00 30.92 373 GLU A CA 1
ATOM 1129 C C . GLU A 1 72 ? 25.106 -4.063 -35.980 1.00 28.18 373 GLU A C 1
ATOM 1130 O O . GLU A 1 72 ? 26.231 -4.028 -35.477 1.00 30.61 373 GLU A O 1
ATOM 1142 N N . ARG A 1 73 ? 24.131 -4.832 -35.505 1.00 25.62 374 ARG A N 1
ATOM 1143 C CA . ARG A 1 73 ? 24.328 -5.694 -34.338 1.00 23.79 374 ARG A CA 1
ATOM 1144 C C . ARG A 1 73 ? 24.882 -4.918 -33.147 1.00 19.68 374 ARG A C 1
ATOM 1145 O O . ARG A 1 73 ? 25.706 -5.418 -32.398 1.00 20.08 374 ARG A O 1
ATOM 1166 N N . GLU A 1 74 ? 24.405 -3.687 -32.963 1.00 18.01 375 GLU A N 1
ATOM 1167 C CA . GLU A 1 74 ? 24.717 -2.895 -31.786 1.00 17.52 375 GLU A CA 1
ATOM 1168 C C . GLU A 1 74 ? 23.436 -2.304 -31.228 1.00 15.42 375 GLU A C 1
ATOM 1169 O O . GLU A 1 74 ? 22.472 -2.080 -31.964 1.00 16.16 375 GLU A O 1
ATOM 1181 N N . PHE A 1 75 ? 23.443 -2.033 -29.930 1.00 13.58 376 PHE A N 1
ATOM 1182 C CA . PHE A 1 75 ? 22.347 -1.287 -29.351 1.00 13.49 376 PHE A CA 1
ATOM 1183 C C . PHE A 1 75 ? 22.856 -0.514 -28.160 1.00 12.42 376 PHE A C 1
ATOM 1184 O O . PHE A 1 75 ? 23.826 -0.910 -27.500 1.00 12.58 376 PHE A O 1
ATOM 1201 N N . TRP A 1 76 ? 22.205 0.614 -27.918 1.00 12.72 377 TRP A N 1
ATOM 1202 C CA . TRP A 1 76 ? 22.380 1.339 -26.667 1.00 11.46 377 TRP A CA 1
ATOM 1203 C C . TRP A 1 76 ? 21.600 0.630 -25.564 1.00 11.22 377 TRP A C 1
ATOM 1204 O O . TRP A 1 76 ? 20.366 0.603 -25.574 1.00 13.20 377 TRP A O 1
ATOM 1225 N N . GLN A 1 77 ? 22.324 0.077 -24.610 1.00 10.76 378 GLN A N 1
ATOM 1226 C CA . GLN A 1 77 ? 21.745 -0.629 -23.478 1.00 10.86 378 GLN A CA 1
ATOM 1227 C C . GLN A 1 77 ? 21.527 0.340 -22.332 1.00 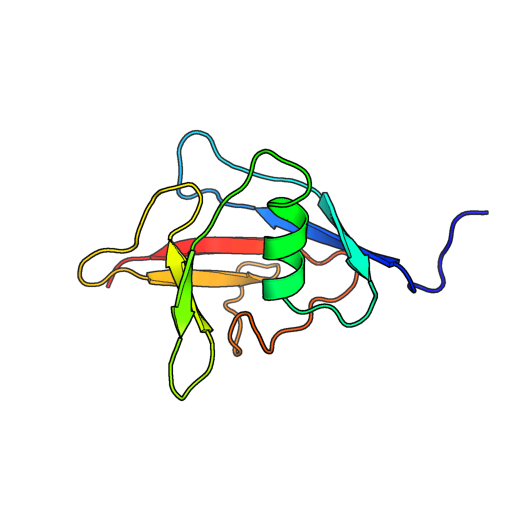10.64 378 GLN A C 1
ATOM 1228 O O . GLN A 1 77 ? 22.363 1.205 -22.068 1.00 11.61 378 GLN A O 1
ATOM 1242 N N . LEU A 1 78 ? 20.414 0.164 -21.629 1.00 10.89 379 LEU A N 1
ATOM 1243 C CA . LEU A 1 78 ? 20.076 0.970 -20.466 1.00 10.82 379 LEU A CA 1
ATOM 1244 C C . LEU A 1 78 ? 20.386 0.175 -19.202 1.00 10.89 379 LEU A C 1
ATOM 1245 O O . LEU A 1 78 ? 19.956 -0.978 -19.073 1.00 11.61 379 LEU A O 1
ATOM 1261 N N . LEU A 1 79 ? 21.088 0.782 -18.247 1.00 11.58 380 LEU A N 1
ATOM 1262 C CA . LEU A 1 79 ? 21.403 0.089 -16.999 1.00 11.75 380 LEU A CA 1
ATOM 1263 C C . LEU A 1 79 ? 21.140 0.994 -15.806 1.00 11.44 380 LEU A C 1
ATOM 1264 O O . LEU A 1 79 ? 21.224 2.217 -15.900 1.00 12.74 380 LEU A O 1
ATOM 1280 N N . ARG A 1 80 ? 20.832 0.373 -14.683 1.00 12.64 381 ARG A N 1
ATOM 1281 C CA . ARG A 1 80 ? 20.831 1.012 -13.372 1.00 14.36 381 ARG A CA 1
ATOM 1282 C C . ARG A 1 80 ? 21.945 0.427 -12.506 1.00 14.71 381 ARG A C 1
ATOM 1283 O O . ARG A 1 80 ? 22.535 -0.615 -12.812 1.00 15.55 381 ARG A O 1
ATOM 1304 N N . ASP A 1 81 ? 22.216 1.102 -11.400 1.00 17.42 382 ASP A N 1
ATOM 1305 C CA . ASP A 1 81 ? 23.225 0.617 -10.466 1.00 22.20 382 ASP A CA 1
ATOM 1306 C C . ASP A 1 81 ? 22.738 -0.656 -9.768 1.00 23.08 382 ASP A C 1
ATOM 1307 O O . ASP A 1 81 ? 21.573 -0.740 -9.372 1.00 25.09 382 ASP A O 1
ATOM 1316 N N . PRO A 1 82 ? 23.598 -1.677 -9.605 1.00 24.61 383 PRO A N 1
ATOM 1317 C CA . PRO A 1 82 ? 24.963 -1.888 -10.075 1.00 24.06 383 PRO A CA 1
ATOM 1318 C C . PRO A 1 82 ? 24.949 -2.764 -11.316 1.00 22.94 383 PRO A C 1
ATOM 1319 O O . PRO A 1 82 ? 24.548 -3.923 -11.246 1.00 24.55 383 PRO A O 1
ATOM 1330 N N A ASN A 1 83 ? 25.352 -2.204 -12.450 0.61 20.50 384 ASN A N 1
ATOM 1331 N N B ASN A 1 83 ? 25.386 -2.189 -12.431 0.39 21.54 384 ASN A N 1
ATOM 1332 C CA A ASN A 1 83 ?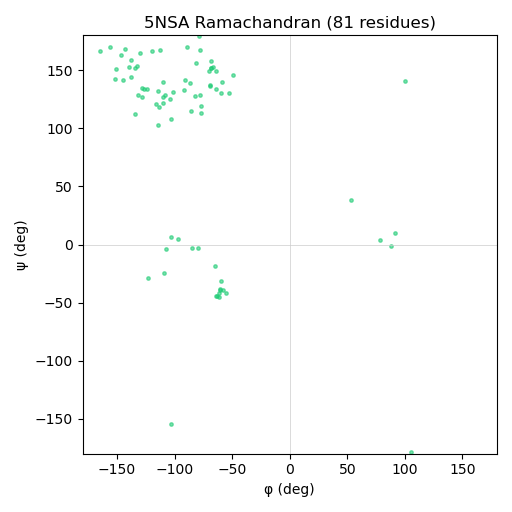 25.541 -2.964 -13.691 0.61 19.77 384 ASN A CA 1
ATOM 1333 C CA B ASN A 1 83 ? 25.514 -2.900 -13.701 0.39 21.18 384 ASN A CA 1
ATOM 1334 C C A ASN A 1 83 ? 24.330 -3.825 -14.050 0.61 18.27 384 ASN A C 1
ATOM 1335 C C B ASN A 1 83 ? 24.340 -3.848 -13.925 0.39 19.01 384 ASN A C 1
ATOM 1336 O O A ASN A 1 83 ? 24.462 -4.934 -14.567 0.61 19.04 384 ASN A O 1
ATOM 1337 O O B ASN A 1 83 ? 24.502 -5.041 -14.183 0.39 19.73 384 ASN A O 1
ATOM 1358 N N . THR A 1 84 ? 23.133 -3.305 -13.820 1.00 17.11 385 THR A N 1
ATOM 1359 C CA . THR A 1 84 ? 21.921 -4.104 -13.987 1.00 16.09 385 THR A CA 1
ATOM 1360 C C . THR A 1 84 ? 21.113 -3.567 -15.154 1.00 13.96 385 THR A C 1
ATOM 1361 O O . THR A 1 84 ? 20.565 -2.454 -15.064 1.00 14.27 385 THR A O 1
ATOM 1373 N N . PRO A 1 85 ? 21.030 -4.289 -16.264 1.00 14.05 386 PRO A N 1
ATOM 1374 C CA . PRO A 1 85 ? 20.206 -3.811 -17.376 1.00 13.00 386 PRO A CA 1
ATOM 1375 C C . PRO A 1 85 ? 18.752 -3.629 -16.971 1.00 13.74 386 PRO A C 1
ATOM 1376 O O . PRO A 1 85 ? 18.181 -4.449 -16.247 1.00 15.00 386 PRO A O 1
ATOM 1387 N N . LEU A 1 86 ? 18.149 -2.548 -17.463 1.00 12.78 387 LEU A N 1
ATOM 1388 C CA . LEU A 1 86 ? 16.732 -2.308 -17.235 1.00 13.18 387 LEU A CA 1
ATOM 1389 C C . LEU A 1 86 ? 15.874 -3.342 -17.946 1.00 13.50 387 LEU A C 1
ATOM 1390 O O . LEU A 1 86 ? 16.256 -3.904 -18.975 1.00 14.20 387 LEU A O 1
ATOM 1406 N N . LEU A 1 87 ? 14.694 -3.582 -17.387 1.00 14.79 388 LEU A N 1
ATOM 1407 C CA . LEU A 1 87 ? 13.707 -4.492 -17.941 1.00 15.41 388 LEU A CA 1
ATOM 1408 C C . LEU A 1 87 ? 12.583 -3.746 -18.632 1.00 15.03 388 LEU A C 1
ATOM 1409 O O . LEU A 1 87 ? 11.605 -4.365 -19.050 1.00 16.97 388 LEU A O 1
ATOM 1425 N N . GLN A 1 88 ? 12.707 -2.420 -18.761 1.00 13.91 389 GLN A N 1
ATOM 1426 C CA . GLN A 1 88 ? 11.751 -1.588 -19.481 1.00 15.88 389 GLN A CA 1
ATOM 1427 C C . GLN A 1 88 ? 12.535 -0.576 -20.301 1.00 14.46 389 GLN A C 1
ATOM 1428 O O . GLN A 1 88 ? 13.687 -0.279 -19.999 1.00 14.96 389 GLN A O 1
ATOM 1442 N N . GLY A 1 89 ? 11.887 -0.039 -21.329 1.00 15.24 390 GLY A N 1
ATOM 1443 C CA . GLY A 1 89 ? 12.471 0.990 -22.155 1.00 14.62 390 GLY A CA 1
ATOM 1444 C C . GLY A 1 89 ? 12.433 2.381 -21.546 1.00 14.02 390 GLY A C 1
ATOM 1445 O O . GLY A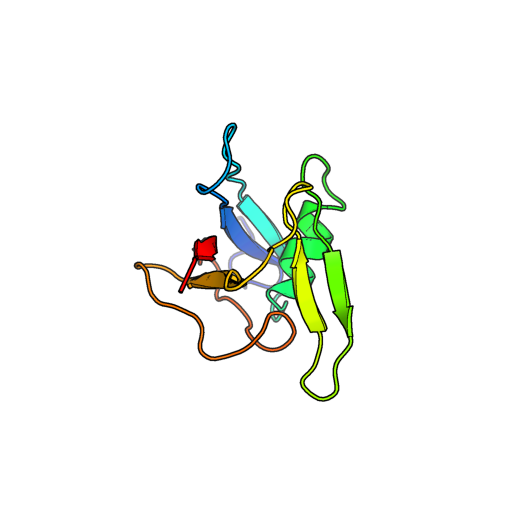 1 89 ? 11.976 2.619 -20.423 1.00 13.79 390 GLY A O 1
ATOM 1449 N N . ILE A 1 90 ? 12.978 3.319 -22.316 1.00 12.59 391 ILE A N 1
ATOM 1450 C CA . ILE A 1 90 ? 13.153 4.672 -21.791 1.00 13.07 391 ILE A CA 1
ATOM 1451 C C . ILE A 1 90 ? 11.833 5.314 -21.384 1.00 13.79 391 ILE A C 1
ATOM 1452 O O . ILE A 1 90 ? 11.809 6.170 -20.493 1.00 14.56 391 ILE A O 1
ATOM 1468 N N . ALA A 1 91 ? 10.731 4.980 -22.059 1.00 14.65 392 ALA A N 1
ATOM 1469 C CA . ALA A 1 91 ? 9.467 5.647 -21.773 1.00 16.69 392 ALA A CA 1
ATOM 1470 C C . ALA A 1 91 ? 8.712 5.013 -20.619 1.00 17.28 392 ALA A C 1
ATOM 1471 O O . ALA A 1 91 ? 7.665 5.533 -20.215 1.00 19.85 392 ALA A O 1
ATOM 1478 N N . ASP A 1 92 ? 9.225 3.931 -20.052 1.00 17.51 393 ASP A N 1
ATOM 1479 C CA . ASP A 1 92 ? 8.501 3.225 -19.010 1.00 19.02 393 ASP A CA 1
ATOM 1480 C C . ASP A 1 92 ? 9.273 3.087 -17.708 1.00 18.44 393 ASP A C 1
ATOM 1481 O O . ASP A 1 92 ? 8.653 3.027 -16.648 1.00 21.09 393 ASP A O 1
ATOM 1490 N N . TYR A 1 93 ? 10.595 3.049 -17.739 1.00 15.87 394 TYR A N 1
ATOM 1491 C CA . TYR A 1 93 ? 11.343 2.930 -16.500 1.00 14.89 394 TYR A CA 1
ATOM 1492 C C . TYR A 1 93 ? 11.396 4.276 -15.788 1.00 15.01 394 TYR A C 1
ATOM 1493 O O . TYR A 1 93 ? 11.785 5.290 -16.381 1.00 15.60 394 TYR A O 1
ATOM 1511 N N . ARG A 1 94 ? 11.033 4.267 -14.510 1.00 15.70 395 ARG A N 1
ATOM 1512 C CA . ARG A 1 94 ? 11.026 5.473 -13.692 1.00 16.64 395 ARG A CA 1
ATOM 1513 C C . ARG A 1 94 ? 12.069 5.341 -12.602 1.00 17.29 395 ARG A C 1
ATOM 1514 O O . ARG A 1 94 ? 11.840 4.621 -11.615 1.00 18.29 395 ARG A O 1
ATOM 1535 N N . PRO A 1 95 ? 13.229 5.991 -12.731 1.00 16.84 396 PRO A N 1
ATOM 1536 C CA . PRO A 1 95 ? 14.296 5.791 -11.746 1.00 17.87 396 PRO A CA 1
ATOM 1537 C C . PRO A 1 95 ? 13.937 6.366 -10.395 1.00 19.83 396 PRO A C 1
ATOM 1538 O O . PRO A 1 95 ? 13.248 7.378 -10.285 1.00 20.24 396 PRO A O 1
ATOM 1549 N N . LYS A 1 96 ? 14.507 5.772 -9.361 1.00 20.12 397 LYS A N 1
ATOM 1550 C CA . LYS A 1 96 ? 14.332 6.260 -8.018 1.00 20.67 397 LYS A CA 1
ATOM 1551 C C . LYS A 1 96 ? 15.308 7.426 -7.791 1.00 19.19 397 LYS A C 1
ATOM 1552 O O . LYS A 1 96 ? 16.290 7.547 -8.480 1.00 17.94 397 LYS A O 1
ATOM 1564 N N . ASP A 1 97 ? 14.995 8.295 -6.844 1.00 19.54 398 ASP A N 1
ATOM 1565 C CA . ASP A 1 97 ? 15.905 9.344 -6.425 1.00 19.30 398 ASP A CA 1
ATOM 1566 C C . ASP A 1 97 ? 17.246 8.721 -6.069 1.00 17.40 398 ASP A C 1
ATOM 1567 O O . ASP A 1 97 ? 17.307 7.734 -5.335 1.00 17.35 398 ASP A O 1
ATOM 1576 N N . GLY A 1 98 ? 18.318 9.289 -6.610 1.00 17.38 399 GLY A N 1
ATOM 1577 C CA . GLY A 1 98 ? 19.656 8.820 -6.348 1.00 17.31 399 GLY A CA 1
ATOM 1578 C C . GLY A 1 98 ? 20.146 7.729 -7.266 1.00 16.41 399 GLY A C 1
ATOM 1579 O O . GLY A 1 98 ? 21.287 7.285 -7.112 1.00 17.41 399 GLY A O 1
ATOM 1583 N N . GLU A 1 99 ? 19.323 7.270 -8.203 1.00 15.13 400 GLU A N 1
ATOM 1584 C CA . GLU A 1 99 ? 19.742 6.222 -9.111 1.00 15.03 400 GLU A CA 1
ATOM 1585 C C . GLU A 1 99 ? 20.824 6.748 -10.043 1.00 14.16 400 GLU A C 1
ATOM 1586 O O . GLU A 1 99 ? 20.947 7.952 -10.261 1.00 15.22 400 GLU A O 1
ATOM 1598 N N . THR A 1 100 ? 21.609 5.831 -10.603 1.00 14.26 401 THR A N 1
ATOM 1599 C CA . THR A 1 100 ? 22.512 6.128 -11.711 1.00 14.24 401 THR A CA 1
ATOM 1600 C C . THR A 1 100 ? 22.053 5.320 -12.914 1.00 13.62 401 THR A C 1
ATOM 1601 O O . THR A 1 100 ? 21.951 4.089 -12.837 1.00 15.58 401 THR A O 1
ATOM 1612 N N . ILE A 1 101 ? 21.727 6.0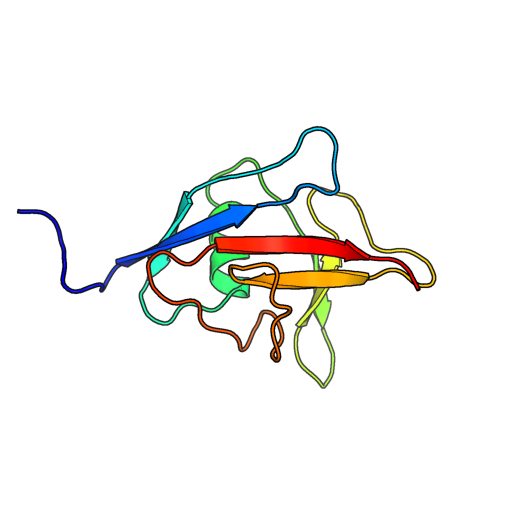16 -13.993 1.00 12.85 402 ILE A N 1
ATOM 1613 C CA . ILE A 1 101 ? 21.351 5.402 -15.257 1.00 12.78 402 ILE A CA 1
ATOM 1614 C C . ILE A 1 101 ? 22.528 5.518 -16.204 1.00 11.69 402 ILE A C 1
ATOM 1615 O O . ILE A 1 101 ? 23.045 6.620 -16.435 1.00 12.80 402 ILE A O 1
ATOM 1631 N N . GLU A 1 102 ? 22.949 4.388 -16.739 1.00 12.09 403 GLU A N 1
ATOM 1632 C CA . GLU A 1 102 ? 24.007 4.328 -17.729 1.00 12.22 403 GLU A CA 1
ATOM 1633 C C . GLU A 1 102 ? 23.442 3.952 -19.097 1.00 11.16 403 GLU A C 1
ATOM 1634 O O . GLU A 1 102 ? 22.570 3.069 -19.208 1.00 12.60 403 GLU A O 1
ATOM 1646 N N . LEU A 1 103 ? 23.966 4.600 -20.152 1.00 11.74 404 LEU A N 1
ATOM 1647 C CA . LEU A 1 103 ? 23.714 4.234 -21.540 1.00 11.01 404 LEU A CA 1
ATOM 1648 C C . LEU A 1 103 ? 25.013 3.667 -22.080 1.00 11.15 404 LEU A C 1
ATOM 1649 O O . LEU A 1 103 ? 26.044 4.338 -22.030 1.00 12.70 404 LEU A O 1
ATOM 1665 N N . ARG A 1 104 ? 24.969 2.429 -22.558 1.00 11.26 405 ARG A N 1
ATOM 1666 C CA . ARG A 1 104 ? 26.168 1.670 -22.890 1.00 11.57 405 ARG A CA 1
ATOM 1667 C C . ARG A 1 104 ? 26.008 1.061 -24.274 1.00 10.89 405 ARG A C 1
ATOM 1668 O O . ARG A 1 104 ? 25.018 0.383 -24.549 1.00 12.53 405 ARG A O 1
ATOM 1689 N N . LEU A 1 105 ? 26.980 1.271 -25.146 1.00 12.22 406 LEU A N 1
ATOM 1690 C CA . LEU A 1 105 ? 26.886 0.753 -26.515 1.00 12.50 406 LEU A CA 1
ATOM 1691 C C . LEU A 1 105 ? 27.405 -0.679 -26.534 1.00 12.41 406 LEU A C 1
ATOM 1692 O O . LEU A 1 105 ? 28.594 -0.927 -26.293 1.00 14.47 406 LEU A O 1
ATOM 1708 N N . VAL A 1 106 ? 26.512 -1.612 -26.825 1.00 12.53 407 VAL A N 1
ATOM 1709 C CA . VAL A 1 106 ? 26.785 -3.036 -26.715 1.00 12.56 407 VAL A CA 1
ATOM 1710 C C . VAL A 1 106 ? 26.608 -3.693 -28.076 1.00 13.57 407 VAL A C 1
ATOM 1711 O O . VAL A 1 106 ? 25.659 -3.386 -28.811 1.00 14.85 407 VAL A O 1
ATOM 1724 N N A SER A 1 107 ? 27.509 -4.618 -28.406 0.15 15.06 408 SER A N 1
ATOM 1725 N N B SER A 1 107 ? 27.512 -4.618 -28.394 0.85 14.16 408 SER A N 1
ATOM 1726 C CA A SER A 1 107 ? 27.498 -5.312 -29.688 0.15 16.79 408 SER A CA 1
ATOM 1727 C CA B SER A 1 107 ? 27.504 -5.339 -29.659 0.85 16.82 408 SER A CA 1
ATOM 1728 C C A SER A 1 107 ? 27.222 -6.793 -29.475 0.15 17.64 408 SER A C 1
ATOM 1729 C C B SER A 1 107 ? 27.152 -6.798 -29.428 0.85 17.00 408 SER A C 1
ATOM 1730 O O A SER A 1 107 ? 27.680 -7.380 -28.491 0.15 17.52 408 SER A O 1
ATOM 1731 O O B SER A 1 107 ? 27.481 -7.369 -28.389 0.85 16.87 408 SER A O 1
ATOM 1746 N N . TRP A 1 108 ? 26.479 -7.397 -30.402 1.00 18.82 409 TRP A N 1
ATOM 1747 C CA . TRP A 1 108 ? 26.259 -8.842 -30.362 1.00 22.56 409 TRP A CA 1
ATOM 1748 C C . TRP A 1 108 ? 26.652 -9.498 -31.672 1.00 24.81 409 TRP A C 1
ATOM 1749 O O . TRP A 1 108 ? 26.906 -8.817 -32.673 1.00 26.79 409 TRP A O 1
#

Organism: Homo sapiens (NCBI:txid9606)

B-factor: mean 22.66, std 10.02, range [10.64, 77.95]

Foldseek 3Di:
DDDPVQQKFWEWEWEDQDVVIDIDIFIDGAQAFLVRSQVRVVVVDDWDFDWDQDPQGTATAGTPRRGADDQKGWFKAKPPRHTDPHDRRPHGDDGPIYIYTYIDGD